Protein AF-A0AA95SBW8-F1 (afdb_monomer_lite)

Foldseek 3Di:
DDPVVVVVLVVLLVVLLVQLVVLQVVLVVLVVPDDDDVSVVSSVVSNVVSVVSVVVSVVSVVD

Structure (mmCIF, N/CA/C/O backbone):
data_AF-A0AA95SBW8-F1
#
_entry.id   AF-A0AA95SBW8-F1
#
loop_
_atom_site.group_PDB
_atom_site.id
_atom_site.type_symbol
_atom_site.label_atom_id
_atom_site.label_alt_id
_atom_site.label_comp_id
_atom_site.label_asym_id
_atom_site.label_entity_id
_atom_site.label_seq_id
_atom_site.pdbx_PDB_ins_code
_atom_site.Cartn_x
_atom_site.Cartn_y
_atom_site.Cartn_z
_atom_site.occupancy
_atom_site.B_iso_or_equiv
_atom_site.auth_seq_id
_atom_site.auth_comp_id
_atom_site.auth_asym_id
_atom_site.auth_atom_id
_atom_site.pdbx_PDB_model_num
ATOM 1 N N . MET A 1 1 ? -12.696 -3.148 24.552 1.00 79.56 1 MET A N 1
ATOM 2 C CA . MET A 1 1 ? -12.891 -2.063 23.568 1.00 79.56 1 MET A CA 1
ATOM 3 C C . MET A 1 1 ? -14.366 -1.976 23.192 1.00 79.56 1 MET A C 1
ATOM 5 O O . MET A 1 1 ? -15.010 -3.018 23.137 1.00 79.56 1 MET A O 1
ATOM 9 N N . ASP A 1 2 ? -14.904 -0.771 22.979 1.00 93.81 2 ASP A N 1
ATOM 10 C CA . ASP A 1 2 ? -16.274 -0.575 22.477 1.00 93.81 2 ASP A CA 1
ATOM 11 C C . ASP A 1 2 ? -16.459 -1.220 21.088 1.00 93.81 2 ASP A C 1
ATOM 13 O O . ASP A 1 2 ? -15.548 -1.197 20.259 1.00 93.81 2 ASP A O 1
ATOM 17 N N . ALA A 1 3 ? -17.633 -1.801 20.822 1.00 93.00 3 ALA A N 1
ATOM 18 C CA . ALA A 1 3 ? -17.884 -2.553 19.590 1.00 93.00 3 ALA A CA 1
ATOM 19 C C . ALA A 1 3 ? -17.838 -1.674 18.326 1.00 93.00 3 ALA A C 1
ATOM 21 O O . ALA A 1 3 ? -17.367 -2.125 17.283 1.00 93.00 3 ALA A O 1
ATOM 22 N N . LYS A 1 4 ? -18.271 -0.407 18.405 1.00 95.19 4 LYS A N 1
ATOM 23 C CA . LYS A 1 4 ? -18.178 0.525 17.270 1.00 95.19 4 LYS A CA 1
ATOM 24 C C . LYS A 1 4 ? -16.726 0.892 16.995 1.00 95.19 4 LYS A C 1
ATOM 26 O O . LYS A 1 4 ? -16.330 0.978 15.835 1.00 95.19 4 LYS A O 1
ATOM 31 N N . VAL A 1 5 ? -15.934 1.072 18.053 1.00 95.06 5 VAL A N 1
ATOM 32 C CA . VAL A 1 5 ? -14.491 1.326 17.937 1.00 95.06 5 VAL A CA 1
ATOM 33 C C . VAL A 1 5 ? -13.785 0.130 17.298 1.00 95.06 5 VAL A C 1
ATOM 35 O O . VAL A 1 5 ? -13.022 0.326 16.354 1.00 95.06 5 VAL A O 1
ATOM 38 N N . LYS A 1 6 ? -14.108 -1.100 17.724 1.00 95.19 6 LYS A N 1
ATOM 39 C CA . LYS A 1 6 ? -13.571 -2.328 17.120 1.00 95.19 6 LYS A CA 1
ATOM 40 C C . LYS A 1 6 ? -13.869 -2.412 15.623 1.00 95.19 6 LYS A C 1
ATOM 42 O O . LYS A 1 6 ? -12.947 -2.540 14.827 1.00 95.19 6 LYS A O 1
ATOM 47 N N . ASN A 1 7 ? -15.133 -2.241 15.238 1.00 96.31 7 ASN A N 1
ATOM 48 C CA . ASN A 1 7 ? -15.538 -2.302 13.831 1.00 96.31 7 ASN A CA 1
ATOM 49 C C . ASN A 1 7 ? -14.827 -1.242 12.976 1.00 96.31 7 ASN A C 1
ATOM 51 O O . ASN A 1 7 ? -14.493 -1.490 11.820 1.00 96.31 7 ASN A O 1
ATOM 55 N N . LYS A 1 8 ? -14.575 -0.054 13.541 1.00 96.50 8 LYS A N 1
ATOM 56 C CA . LYS A 1 8 ? -13.835 0.999 12.842 1.00 96.50 8 LYS A CA 1
ATOM 57 C C . LYS A 1 8 ? -12.360 0.639 12.660 1.00 96.50 8 LYS A C 1
ATOM 59 O O . LYS A 1 8 ? -11.821 0.879 11.584 1.00 96.50 8 LYS A O 1
ATOM 64 N N . ILE A 1 9 ? -11.726 0.042 13.669 1.00 96.50 9 ILE A N 1
ATOM 65 C CA . ILE A 1 9 ? -10.354 -0.476 13.558 1.00 96.50 9 ILE A CA 1
ATOM 66 C C . ILE A 1 9 ? -10.279 -1.57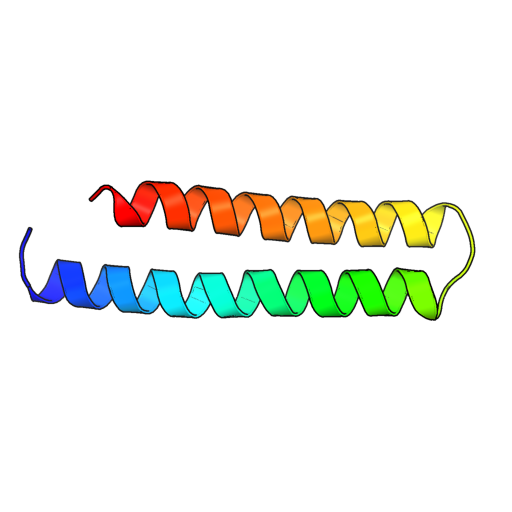9 12.498 1.00 96.50 9 ILE A C 1
ATOM 68 O O . ILE A 1 9 ? -9.382 -1.540 11.660 1.00 96.50 9 ILE A O 1
ATOM 72 N N . ASP A 1 10 ? -11.246 -2.497 12.469 1.00 97.19 10 ASP A N 1
ATOM 73 C CA . ASP A 1 10 ? -11.300 -3.566 11.467 1.00 97.19 10 ASP A CA 1
ATOM 74 C C . ASP A 1 10 ? -11.435 -3.007 10.034 1.00 97.19 10 ASP A C 1
ATOM 76 O O . ASP A 1 10 ? -10.743 -3.476 9.127 1.00 97.19 10 ASP A O 1
ATOM 80 N N . SER A 1 11 ? -12.243 -1.955 9.829 1.00 97.94 11 SER A N 1
ATOM 81 C CA . SER A 1 11 ? -12.334 -1.244 8.537 1.00 97.94 11 SER A CA 1
ATOM 82 C C . SER A 1 11 ? -10.999 -0.622 8.134 1.00 97.94 11 SER A C 1
ATOM 84 O O . SER A 1 11 ? -10.528 -0.832 7.018 1.00 97.94 11 SER A O 1
ATOM 86 N N . ILE A 1 12 ? -10.342 0.081 9.061 1.00 97.62 12 ILE A N 1
ATOM 87 C CA . ILE A 1 12 ? -9.034 0.700 8.812 1.00 97.62 12 ILE A CA 1
ATOM 88 C C . ILE A 1 12 ? -8.007 -0.377 8.448 1.00 97.62 12 ILE A C 1
ATOM 90 O O . ILE A 1 12 ? -7.262 -0.225 7.485 1.00 97.62 12 ILE A O 1
ATOM 94 N N . ILE A 1 13 ? -7.983 -1.500 9.169 1.00 98.12 13 ILE A N 1
ATOM 95 C CA . ILE A 1 13 ? -7.107 -2.631 8.849 1.00 98.12 13 ILE A CA 1
ATOM 96 C C . ILE A 1 13 ? -7.376 -3.142 7.429 1.00 98.12 13 ILE A C 1
ATOM 98 O O . ILE A 1 13 ? -6.421 -3.444 6.708 1.00 98.12 13 ILE A O 1
ATOM 102 N N . ALA A 1 14 ? -8.638 -3.259 7.013 1.00 98.19 14 ALA A N 1
ATOM 103 C CA . ALA A 1 14 ? -8.984 -3.706 5.667 1.00 98.19 14 ALA A CA 1
ATOM 104 C C . ALA A 1 14 ? -8.464 -2.734 4.595 1.00 98.19 14 ALA A C 1
ATOM 106 O O . ALA A 1 14 ? -7.783 -3.170 3.665 1.00 98.19 14 ALA A O 1
ATOM 107 N N . GLU A 1 15 ? -8.695 -1.432 4.767 1.00 98.38 15 GLU A N 1
ATOM 108 C CA . GLU A 1 15 ? -8.228 -0.378 3.856 1.00 98.38 15 GLU A CA 1
ATOM 109 C C . GLU A 1 15 ? -6.695 -0.349 3.752 1.00 98.38 15 GLU A C 1
ATOM 111 O O . GLU A 1 15 ? -6.135 -0.360 2.654 1.00 98.38 15 GLU A O 1
ATOM 116 N N . LEU A 1 16 ? -5.989 -0.424 4.884 1.00 98.06 16 LEU A N 1
ATOM 117 C CA . LEU A 1 16 ? -4.526 -0.469 4.904 1.00 98.06 16 LEU A CA 1
ATOM 118 C C . LEU A 1 16 ? -3.970 -1.720 4.203 1.00 98.06 16 LEU A C 1
ATOM 120 O O . LEU A 1 16 ? -2.925 -1.653 3.555 1.00 98.06 16 LEU A O 1
ATOM 124 N N . ASN A 1 17 ? -4.654 -2.867 4.308 1.00 98.00 17 ASN A N 1
ATOM 125 C CA . ASN A 1 17 ? -4.261 -4.087 3.595 1.00 98.00 17 ASN A CA 1
ATOM 126 C C . ASN A 1 17 ? -4.448 -3.971 2.077 1.00 98.00 17 ASN A C 1
ATOM 128 O O . ASN A 1 17 ? -3.760 -4.679 1.339 1.00 98.00 17 ASN A O 1
ATOM 132 N N . VAL A 1 18 ? -5.399 -3.159 1.610 1.00 98.31 18 VAL A N 1
ATOM 133 C CA . VAL A 1 18 ? -5.573 -2.869 0.179 1.00 98.31 18 VAL A CA 1
ATOM 134 C C . VAL A 1 18 ? -4.424 -1.986 -0.296 1.00 98.31 18 VAL A C 1
ATOM 136 O O . VAL A 1 18 ? -3.693 -2.397 -1.192 1.00 98.31 18 VAL A O 1
ATOM 139 N N . LEU A 1 19 ? -4.161 -0.870 0.390 1.00 97.88 19 LEU A N 1
ATOM 140 C CA . LEU A 1 19 ? -3.065 0.044 0.043 1.00 97.88 19 LEU A CA 1
ATOM 141 C C . LEU A 1 19 ? -1.696 -0.651 0.025 1.00 97.88 19 LEU A C 1
ATOM 143 O O . LEU A 1 19 ? -0.908 -0.465 -0.898 1.00 97.88 19 LEU A O 1
ATOM 147 N N . ALA A 1 20 ? -1.406 -1.489 1.024 1.00 98.00 20 ALA A N 1
ATOM 148 C CA . ALA A 1 20 ? -0.149 -2.232 1.068 1.00 98.00 20 ALA A CA 1
ATOM 149 C C . ALA A 1 20 ? 0.005 -3.207 -0.114 1.00 98.00 20 ALA A C 1
ATOM 151 O O . ALA A 1 20 ? 1.123 -3.424 -0.574 1.00 98.00 20 ALA A O 1
ATOM 152 N N . ARG A 1 21 ? -1.097 -3.795 -0.601 1.00 97.88 21 ARG A N 1
ATOM 153 C CA . ARG A 1 21 ? -1.085 -4.675 -1.778 1.00 97.88 21 ARG A CA 1
ATOM 154 C C . ARG A 1 21 ? -0.893 -3.887 -3.067 1.00 97.88 21 ARG A C 1
ATOM 156 O O . ARG A 1 21 ? -0.015 -4.239 -3.839 1.00 97.88 21 ARG A O 1
ATOM 163 N N . GLU A 1 22 ? -1.622 -2.789 -3.246 1.00 98.25 22 GLU A N 1
ATOM 164 C CA . GLU A 1 22 ? -1.475 -1.928 -4.426 1.00 98.25 22 GLU A CA 1
ATOM 165 C C . GLU A 1 22 ? -0.041 -1.401 -4.573 1.00 98.25 22 GLU A C 1
ATOM 167 O O . GLU A 1 22 ? 0.517 -1.402 -5.667 1.00 98.25 22 GLU A O 1
ATOM 172 N N . LEU A 1 23 ? 0.600 -1.010 -3.467 1.00 98.00 23 LEU A N 1
ATOM 173 C CA . LEU A 1 23 ? 1.997 -0.571 -3.485 1.00 98.00 23 LEU A CA 1
ATOM 174 C C . LEU A 1 23 ? 2.972 -1.680 -3.897 1.00 98.00 23 LEU A C 1
ATOM 176 O O . LEU A 1 23 ? 3.932 -1.408 -4.622 1.00 98.00 23 LEU A O 1
ATOM 180 N N . ASP A 1 24 ? 2.736 -2.916 -3.457 1.00 97.38 24 ASP A N 1
ATOM 181 C CA . ASP A 1 24 ? 3.546 -4.059 -3.878 1.00 97.38 24 ASP A CA 1
ATOM 182 C C . ASP A 1 24 ? 3.320 -4.399 -5.351 1.00 97.38 24 ASP A C 1
ATOM 184 O O . ASP A 1 24 ? 4.288 -4.691 -6.053 1.00 97.38 24 ASP A O 1
ATOM 188 N N . ASP A 1 25 ? 2.081 -4.321 -5.832 1.00 97.44 25 ASP A N 1
ATOM 189 C CA . ASP A 1 25 ? 1.744 -4.571 -7.233 1.00 97.44 25 ASP A CA 1
ATOM 190 C C . ASP A 1 25 ? 2.412 -3.533 -8.146 1.00 97.44 25 ASP A C 1
ATOM 192 O O . ASP A 1 25 ? 3.056 -3.894 -9.135 1.00 97.44 25 ASP A O 1
ATOM 196 N N . ILE A 1 26 ? 2.364 -2.248 -7.772 1.00 96.56 26 ILE A N 1
ATOM 197 C CA . ILE A 1 26 ? 3.062 -1.173 -8.493 1.00 96.56 26 ILE A CA 1
ATOM 198 C C . ILE A 1 26 ? 4.578 -1.400 -8.453 1.00 96.56 26 ILE A C 1
ATOM 200 O O . ILE A 1 26 ? 5.246 -1.290 -9.480 1.00 96.56 26 ILE A O 1
ATOM 204 N N . SER A 1 27 ? 5.139 -1.746 -7.291 1.00 95.81 27 SER A N 1
ATOM 205 C CA . SER A 1 27 ? 6.572 -2.028 -7.152 1.00 95.81 27 SER A CA 1
ATOM 206 C C . SER A 1 27 ? 7.031 -3.177 -8.059 1.00 95.81 27 SER A C 1
ATOM 208 O O . SER A 1 27 ? 8.055 -3.074 -8.745 1.00 95.81 27 SER A O 1
ATOM 210 N N . GLN A 1 28 ? 6.252 -4.260 -8.116 1.00 94.25 28 GLN A N 1
ATOM 211 C CA . GLN A 1 28 ? 6.518 -5.398 -8.994 1.00 94.25 28 GLN A CA 1
ATOM 212 C C . GLN A 1 28 ? 6.398 -5.016 -10.473 1.00 94.25 28 GLN A C 1
ATOM 214 O O . GLN A 1 28 ? 7.264 -5.400 -11.265 1.00 94.25 28 GLN A O 1
ATOM 219 N N . GLY A 1 29 ? 5.383 -4.225 -10.838 1.00 95.31 29 GLY A N 1
ATOM 220 C CA . GLY A 1 29 ? 5.227 -3.667 -12.182 1.00 95.31 29 GLY A CA 1
ATOM 221 C C . GLY A 1 29 ? 6.445 -2.841 -12.598 1.00 95.31 29 GLY A C 1
ATOM 222 O O . GLY A 1 29 ? 7.035 -3.091 -13.649 1.00 95.31 29 GLY A O 1
ATOM 223 N N . ILE A 1 30 ? 6.916 -1.953 -11.716 1.00 93.25 30 ILE A N 1
ATOM 224 C CA . ILE A 1 30 ? 8.103 -1.124 -11.964 1.00 93.25 30 ILE A CA 1
ATOM 225 C C . ILE A 1 30 ? 9.348 -1.985 -12.202 1.00 93.25 30 ILE A C 1
ATOM 227 O O . ILE A 1 30 ? 10.065 -1.769 -13.179 1.00 93.25 30 ILE A O 1
ATOM 231 N N . ASN A 1 31 ? 9.596 -2.982 -11.349 1.00 90.31 31 ASN A N 1
ATOM 232 C CA . ASN A 1 31 ? 10.743 -3.885 -11.499 1.00 90.31 31 ASN A CA 1
ATOM 233 C C . ASN A 1 31 ? 10.689 -4.719 -12.791 1.00 90.31 31 ASN A C 1
ATOM 235 O O . ASN A 1 31 ? 11.729 -5.104 -13.342 1.00 90.31 31 ASN A O 1
ATOM 239 N N . ARG A 1 32 ? 9.483 -5.028 -13.278 1.00 91.38 32 ARG A N 1
ATOM 240 C CA . ARG A 1 32 ? 9.286 -5.804 -14.503 1.00 91.38 32 ARG A CA 1
ATOM 241 C C . ARG A 1 32 ? 9.499 -4.951 -15.751 1.00 91.38 32 ARG A C 1
ATOM 243 O O . ARG A 1 32 ? 10.245 -5.372 -16.640 1.00 91.38 32 ARG A O 1
ATOM 250 N N . GLU A 1 33 ? 8.851 -3.791 -15.806 1.00 94.06 33 GLU A N 1
ATOM 251 C CA . GLU A 1 33 ? 8.736 -2.949 -17.002 1.00 94.06 33 GLU A CA 1
ATOM 252 C C . GLU A 1 33 ? 9.930 -2.013 -17.201 1.00 94.06 33 GLU A C 1
ATOM 254 O O . GLU A 1 33 ? 10.333 -1.758 -18.336 1.00 94.06 33 GLU A O 1
ATOM 259 N N . PHE A 1 34 ? 10.553 -1.552 -16.117 1.00 91.50 34 PHE A N 1
ATOM 260 C CA . PHE A 1 34 ? 11.655 -0.598 -16.181 1.00 91.50 34 PHE A CA 1
ATOM 261 C C . PHE A 1 34 ? 12.981 -1.265 -15.809 1.00 91.50 34 PHE A C 1
ATOM 263 O O . PHE A 1 34 ? 13.050 -2.174 -14.980 1.00 91.50 34 PHE A O 1
ATOM 270 N N . LYS A 1 35 ? 14.070 -0.819 -16.444 1.00 86.81 35 LYS A N 1
ATOM 271 C CA . LYS A 1 35 ? 15.438 -1.274 -16.158 1.00 86.81 35 LYS A CA 1
ATOM 272 C C . LYS A 1 35 ? 16.267 -0.120 -15.607 1.00 86.81 35 LYS A C 1
ATOM 274 O O . LYS A 1 35 ? 16.098 1.025 -16.015 1.00 86.81 35 LYS A O 1
ATOM 279 N N . GLY A 1 36 ? 17.188 -0.438 -14.702 1.00 89.62 36 GLY A N 1
ATOM 280 C CA . GLY A 1 36 ? 18.147 0.515 -14.143 1.00 89.62 36 GLY A CA 1
ATOM 281 C C . GLY A 1 36 ? 17.922 0.848 -12.667 1.00 89.62 36 GLY A C 1
ATOM 282 O O . GLY A 1 36 ? 16.909 0.503 -12.063 1.00 89.62 36 GLY A O 1
ATOM 283 N N . ILE A 1 37 ? 18.907 1.537 -12.088 1.00 83.19 37 ILE A N 1
ATOM 284 C CA . ILE A 1 37 ? 19.012 1.794 -10.640 1.00 83.19 37 ILE A CA 1
ATOM 285 C C . ILE A 1 37 ? 17.840 2.647 -10.124 1.00 83.19 37 ILE A C 1
ATOM 287 O O . ILE A 1 37 ? 17.350 2.423 -9.021 1.00 83.19 37 ILE A O 1
ATOM 291 N N . GLY A 1 38 ? 17.335 3.585 -10.935 1.00 86.88 38 GLY A N 1
ATOM 292 C CA . GLY A 1 38 ? 16.172 4.404 -10.573 1.00 86.88 38 GLY A CA 1
ATOM 293 C C . GLY A 1 38 ? 14.894 3.583 -10.370 1.00 86.88 38 GLY A C 1
ATOM 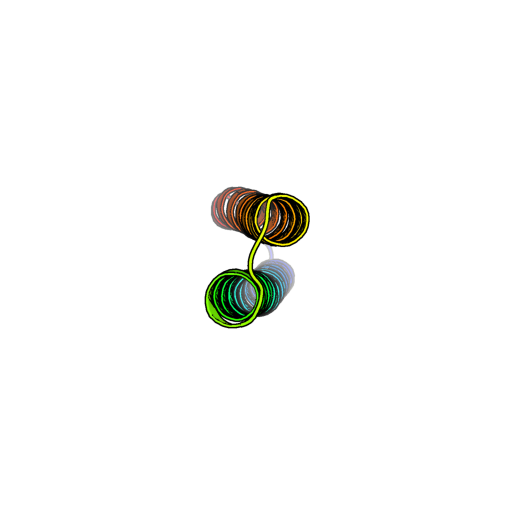294 O O . GLY A 1 38 ? 14.168 3.817 -9.405 1.00 86.88 38 GLY A O 1
ATOM 295 N N . ALA A 1 39 ? 14.656 2.580 -11.222 1.00 90.00 39 ALA A N 1
ATOM 296 C CA . ALA A 1 39 ? 13.513 1.676 -11.092 1.00 90.00 39 ALA A CA 1
ATOM 297 C C . ALA A 1 39 ? 13.612 0.837 -9.809 1.00 90.00 39 ALA A C 1
ATOM 299 O O . ALA A 1 39 ? 12.649 0.770 -9.050 1.00 90.00 39 ALA A O 1
ATOM 300 N N . VAL A 1 40 ? 14.802 0.298 -9.517 1.00 91.75 40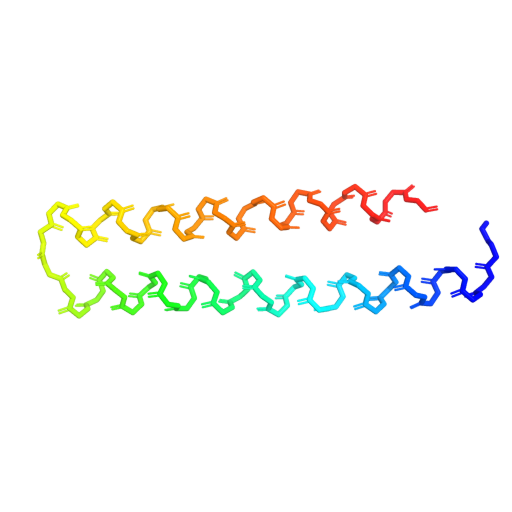 VAL A N 1
ATOM 301 C CA . VAL A 1 40 ? 15.074 -0.470 -8.288 1.00 91.75 40 VAL A CA 1
ATOM 302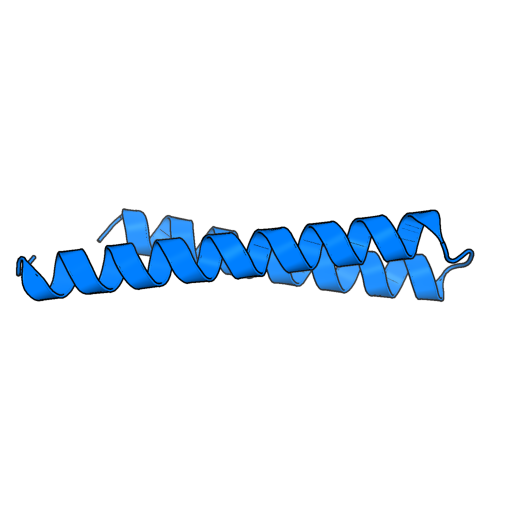 C C . VAL A 1 40 ? 14.828 0.380 -7.037 1.00 91.75 40 VAL A C 1
ATOM 304 O O . VAL A 1 40 ? 14.156 -0.064 -6.108 1.00 91.75 40 VAL A O 1
ATOM 307 N N . ASN A 1 41 ? 15.319 1.622 -7.018 1.00 93.12 41 ASN A N 1
ATOM 308 C CA . ASN A 1 41 ? 15.138 2.527 -5.880 1.00 93.12 41 ASN A CA 1
ATOM 309 C C . ASN A 1 41 ? 13.665 2.906 -5.667 1.00 93.12 41 ASN A C 1
ATOM 311 O O . ASN A 1 41 ? 13.199 2.961 -4.526 1.00 93.12 41 ASN A O 1
ATOM 315 N N . CYS A 1 42 ? 12.924 3.149 -6.751 1.00 93.12 42 CYS A N 1
ATOM 316 C CA . CYS A 1 42 ? 11.499 3.462 -6.685 1.00 93.12 42 CYS A CA 1
ATOM 317 C C . CYS A 1 42 ? 10.692 2.260 -6.171 1.00 93.12 42 CYS A C 1
ATOM 319 O O . CYS A 1 42 ? 9.956 2.378 -5.190 1.00 93.12 42 CYS A O 1
ATOM 321 N N . ALA A 1 43 ? 10.911 1.079 -6.754 1.00 94.00 43 ALA A N 1
ATOM 322 C CA . ALA A 1 43 ? 10.271 -0.163 -6.338 1.00 94.00 43 ALA A CA 1
ATOM 323 C C . ALA A 1 43 ? 10.551 -0.496 -4.860 1.00 94.00 43 ALA A C 1
ATOM 325 O O . ALA A 1 43 ? 9.627 -0.826 -4.112 1.00 94.00 43 ALA A O 1
ATOM 326 N N . SER A 1 44 ? 11.801 -0.333 -4.416 1.00 95.56 44 SER A N 1
ATOM 327 C CA . SER A 1 44 ? 12.207 -0.529 -3.018 1.00 95.56 44 SER A CA 1
ATOM 328 C C . SER A 1 44 ? 11.532 0.468 -2.065 1.00 95.56 44 SER A C 1
ATOM 330 O O . SER A 1 44 ? 11.090 0.103 -0.971 1.00 95.56 44 SER A O 1
ATOM 332 N N . SER A 1 45 ? 11.377 1.727 -2.487 1.00 96.81 45 SER A N 1
ATOM 333 C CA . SER A 1 45 ? 10.685 2.754 -1.695 1.00 96.81 45 SER A CA 1
ATOM 334 C C . SER A 1 45 ? 9.197 2.433 -1.517 1.00 96.81 45 SER A C 1
ATOM 336 O O . SER A 1 45 ? 8.664 2.586 -0.416 1.00 96.81 45 SER A O 1
ATOM 338 N N . LEU A 1 46 ? 8.540 1.926 -2.565 1.00 96.88 46 LEU A N 1
ATOM 339 C CA . LEU A 1 46 ? 7.142 1.482 -2.512 1.00 96.88 46 LEU A CA 1
ATOM 340 C C . LEU A 1 46 ? 6.964 0.251 -1.615 1.00 96.88 46 LEU A C 1
ATOM 342 O O . LEU A 1 46 ? 6.088 0.250 -0.751 1.00 96.88 46 LEU A O 1
ATOM 346 N N . GLN A 1 47 ? 7.843 -0.748 -1.734 1.00 96.88 47 GLN A N 1
ATOM 347 C CA . GLN A 1 47 ? 7.859 -1.916 -0.841 1.00 96.88 47 GLN A CA 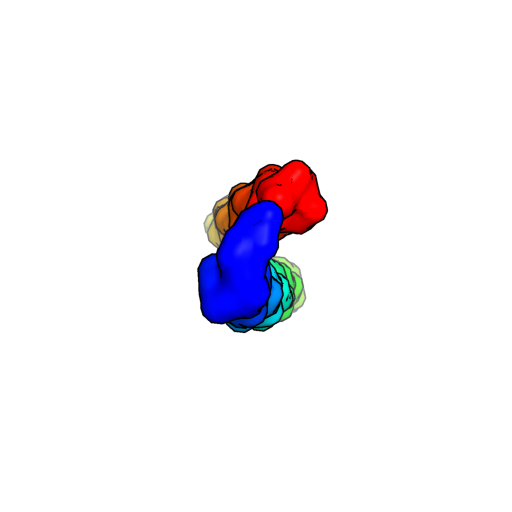1
ATOM 348 C C . GLN A 1 47 ? 8.076 -1.512 0.620 1.00 96.88 47 GLN A C 1
ATOM 350 O O . GLN A 1 47 ? 7.418 -2.025 1.527 1.00 96.88 47 GLN A O 1
ATOM 355 N N . SER A 1 48 ? 8.961 -0.544 0.864 1.00 97.88 48 SER A N 1
ATOM 356 C CA . SER A 1 48 ? 9.192 0.003 2.202 1.00 97.88 48 SER A CA 1
ATOM 357 C C . SER A 1 48 ? 7.942 0.694 2.757 1.00 97.88 48 SER A C 1
ATOM 359 O O . SER A 1 48 ? 7.619 0.532 3.936 1.00 97.88 48 SER A O 1
ATOM 361 N N . ALA A 1 49 ? 7.205 1.439 1.927 1.00 97.69 49 ALA A N 1
ATOM 362 C CA . ALA A 1 49 ? 5.932 2.044 2.316 1.00 97.69 49 ALA A CA 1
ATOM 363 C C . ALA A 1 49 ? 4.859 0.982 2.622 1.00 97.69 49 ALA A C 1
ATOM 365 O O . ALA A 1 49 ? 4.221 1.051 3.674 1.00 97.69 49 ALA A O 1
ATOM 366 N N . ALA A 1 50 ? 4.725 -0.052 1.784 1.00 98.00 50 ALA A N 1
ATOM 367 C CA . ALA A 1 50 ? 3.842 -1.192 2.040 1.00 98.00 50 ALA A CA 1
ATOM 368 C C . ALA A 1 50 ? 4.182 -1.890 3.371 1.00 98.00 50 ALA A C 1
ATOM 370 O O . ALA A 1 50 ? 3.296 -2.207 4.168 1.00 98.00 50 ALA A O 1
ATOM 371 N N . GLY A 1 51 ? 5.476 -2.066 3.662 1.00 97.69 51 GLY A N 1
ATOM 372 C CA . GLY A 1 51 ? 5.968 -2.592 4.936 1.00 97.69 51 GLY A CA 1
ATOM 373 C C . GLY A 1 51 ? 5.548 -1.749 6.145 1.00 97.69 51 GLY A C 1
ATOM 374 O O . GLY A 1 51 ? 5.112 -2.301 7.156 1.00 97.69 51 GLY A O 1
ATOM 375 N N . LYS A 1 52 ? 5.593 -0.415 6.040 1.00 98.00 52 LYS A N 1
ATOM 376 C CA . LYS A 1 52 ? 5.125 0.488 7.108 1.00 98.00 52 LYS A CA 1
ATOM 377 C C . LYS A 1 52 ? 3.626 0.342 7.366 1.00 98.00 52 LYS A C 1
ATOM 379 O O . LYS A 1 52 ? 3.223 0.266 8.524 1.00 98.00 52 LYS A O 1
ATOM 384 N N . TYR A 1 53 ? 2.806 0.230 6.320 1.00 97.81 53 TYR A N 1
ATOM 385 C CA . TYR A 1 53 ? 1.375 -0.036 6.494 1.00 97.81 53 TYR A CA 1
ATOM 386 C C . TYR A 1 53 ? 1.119 -1.383 7.178 1.00 97.81 53 TYR A C 1
ATOM 388 O O . TYR A 1 53 ? 0.295 -1.460 8.088 1.00 97.81 53 TYR A O 1
ATOM 396 N N . ARG A 1 54 ? 1.879 -2.428 6.828 1.00 97.81 54 ARG A N 1
ATOM 397 C CA . ARG A 1 54 ? 1.820 -3.732 7.514 1.00 97.81 54 ARG A CA 1
ATOM 398 C C . ARG A 1 54 ? 2.196 -3.646 8.990 1.00 97.81 54 ARG A C 1
ATOM 400 O O . ARG A 1 54 ? 1.551 -4.301 9.805 1.00 97.81 54 ARG A O 1
ATOM 407 N N . ALA A 1 55 ? 3.188 -2.831 9.342 1.00 97.81 55 ALA A N 1
ATOM 408 C CA . ALA A 1 55 ? 3.553 -2.595 10.736 1.00 97.81 55 ALA A CA 1
ATOM 409 C C . ALA A 1 55 ? 2.410 -1.915 11.510 1.00 97.81 55 ALA A C 1
ATOM 411 O O . ALA A 1 55 ? 2.048 -2.373 12.590 1.00 97.81 55 ALA A O 1
ATOM 412 N N . VAL A 1 56 ? 1.771 -0.893 10.929 1.00 97.50 56 VAL A N 1
ATOM 413 C CA . VAL A 1 56 ? 0.594 -0.246 11.537 1.00 97.50 56 VAL A CA 1
ATOM 414 C C . VAL A 1 56 ? -0.555 -1.241 11.712 1.00 97.50 56 VAL A C 1
ATOM 416 O O . VAL A 1 56 ? -1.140 -1.308 12.788 1.00 97.50 56 VAL A O 1
ATOM 419 N N . ILE A 1 57 ? -0.849 -2.063 10.700 1.00 97.50 57 ILE A N 1
ATOM 420 C CA . ILE A 1 57 ? -1.858 -3.133 10.795 1.00 97.50 57 ILE A CA 1
ATOM 421 C C . ILE A 1 57 ? -1.536 -4.091 11.947 1.00 97.50 57 ILE A C 1
ATOM 423 O O . ILE A 1 57 ? -2.437 -4.505 12.675 1.00 97.50 57 ILE A O 1
ATOM 427 N N . HIS A 1 58 ? -0.265 -4.464 12.107 1.00 97.88 58 HIS A N 1
ATOM 428 C CA . HIS A 1 58 ? 0.168 -5.354 13.178 1.00 97.88 58 HIS A CA 1
ATOM 429 C C . HIS A 1 58 ? -0.076 -4.745 14.564 1.00 97.88 58 HIS A C 1
ATOM 431 O O . HIS A 1 58 ? -0.569 -5.453 15.438 1.00 97.88 58 HIS A O 1
ATOM 437 N N . GLU A 1 59 ? 0.194 -3.452 14.753 1.00 97.25 59 GLU A N 1
ATOM 438 C CA . GLU A 1 59 ? -0.102 -2.763 16.015 1.00 97.25 59 GLU A CA 1
ATOM 439 C C . GLU A 1 59 ? -1.607 -2.603 16.255 1.00 97.25 59 GLU A C 1
ATOM 441 O O . GLU A 1 59 ? -2.083 -2.894 17.349 1.00 97.25 59 GLU A O 1
ATOM 446 N N . LEU A 1 60 ? -2.384 -2.239 15.229 1.00 94.94 60 LEU A N 1
ATOM 447 C CA . LEU A 1 60 ? -3.841 -2.109 15.345 1.00 94.94 60 LEU A CA 1
ATOM 448 C C . LEU A 1 60 ? -4.519 -3.425 15.745 1.00 94.94 60 LEU A C 1
ATOM 450 O O . LEU A 1 60 ? -5.492 -3.409 16.488 1.00 94.94 60 LEU A O 1
ATOM 454 N N . ARG A 1 61 ? -3.993 -4.573 15.301 1.00 94.25 61 ARG A N 1
ATOM 455 C CA . ARG A 1 61 ? -4.508 -5.903 15.676 1.00 94.25 61 ARG A CA 1
ATOM 456 C C . ARG A 1 61 ? -4.266 -6.281 17.138 1.00 94.25 61 ARG A C 1
ATOM 458 O O . ARG A 1 61 ? -4.857 -7.253 17.600 1.00 94.25 61 ARG A O 1
ATOM 465 N N . LYS A 1 62 ? -3.376 -5.578 17.841 1.00 93.62 62 LYS A N 1
ATOM 466 C CA . LYS A 1 62 ? -3.102 -5.808 19.268 1.00 93.62 62 LYS A CA 1
ATOM 467 C C . LYS A 1 62 ? -4.063 -5.043 20.184 1.00 93.62 62 LYS A C 1
ATOM 469 O O . LYS A 1 62 ? -4.046 -5.296 21.387 1.00 93.62 62 LYS A O 1
ATOM 474 N N . MET A 1 63 ? -4.836 -4.101 19.636 1.00 84.88 63 MET A N 1
ATOM 475 C CA . MET A 1 63 ? -5.799 -3.257 20.358 1.00 84.88 63 MET A CA 1
ATOM 476 C C . MET A 1 63 ? -7.161 -3.942 20.508 1.00 84.88 63 MET A C 1
ATOM 478 O O . MET A 1 63 ? -7.799 -3.745 21.569 1.00 84.88 63 MET A O 1
#

Radius of gyration: 14.93 Å; chains: 1; bounding box: 37×10×41 Å

pLDDT: mean 95.01, std 3.97, range [79.56, 98.38]

Secondary structure (DSSP, 8-state):
--HHHHHHHHHHHHHHHHHHHHHHHHHHHHHHH--SHHHHHHHHHHHHHHHHHHHHHHHHTT-

Sequence (63 aa):
MDAKVKNKIDSII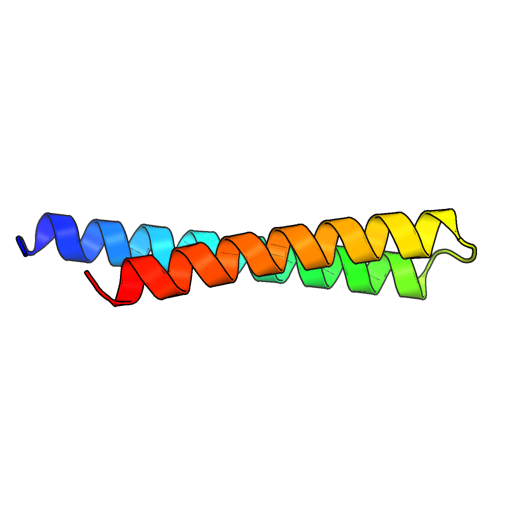AELNVLARELDDISQGINREFKGIGAVNCASSLQSAAGKYRAVIHELRKM

Organism: NCBI:txid220687